Protein AF-G5E1Q1-F1 (afdb_monomer_lite)

Structure (mmCIF, N/CA/C/O backbone):
data_AF-G5E1Q1-F1
#
_entry.id   AF-G5E1Q1-F1
#
loop_
_atom_site.group_PDB
_atom_site.id
_atom_site.type_symbol
_atom_site.label_atom_id
_atom_site.label_alt_id
_atom_site.label_comp_id
_atom_site.label_asym_id
_atom_site.label_entity_id
_atom_site.label_seq_id
_atom_site.pdbx_PDB_ins_code
_atom_site.Cartn_x
_atom_site.Cartn_y
_atom_site.Cartn_z
_atom_site.occupancy
_atom_site.B_iso_or_equiv
_atom_site.auth_seq_id
_atom_site.auth_comp_id
_atom_site.auth_asym_id
_atom_site.auth_atom_id
_atom_site.pdbx_PDB_model_num
ATOM 1 N N . ASP A 1 1 ? -12.757 11.282 -3.743 1.00 92.38 1 ASP A N 1
ATOM 2 C CA . ASP A 1 1 ? -11.931 10.134 -4.179 1.00 92.38 1 ASP A CA 1
ATOM 3 C C . ASP A 1 1 ? -11.381 9.374 -2.973 1.00 92.38 1 ASP A C 1
ATOM 5 O O . ASP A 1 1 ? -11.672 8.196 -2.863 1.00 92.38 1 ASP A O 1
ATOM 9 N N . ILE A 1 2 ? -10.702 10.034 -2.026 1.00 97.69 2 ILE A N 1
ATOM 10 C CA . ILE A 1 2 ? -10.096 9.391 -0.842 1.00 97.69 2 ILE A CA 1
ATOM 11 C C . ILE A 1 2 ? -11.102 8.548 -0.047 1.00 97.69 2 ILE A C 1
ATOM 13 O O . ILE A 1 2 ? -10.833 7.383 0.215 1.00 97.69 2 ILE A O 1
ATOM 17 N N . LEU A 1 3 ? -12.278 9.097 0.281 1.00 97.88 3 LEU A N 1
ATOM 18 C CA . LEU A 1 3 ? -13.305 8.367 1.041 1.00 97.88 3 LEU A CA 1
ATOM 19 C C . LEU A 1 3 ? -13.765 7.077 0.346 1.00 97.88 3 LEU A C 1
ATOM 21 O O . LEU A 1 3 ? -14.070 6.097 1.014 1.00 97.88 3 LEU A O 1
ATOM 25 N N . GLU A 1 4 ? -13.799 7.05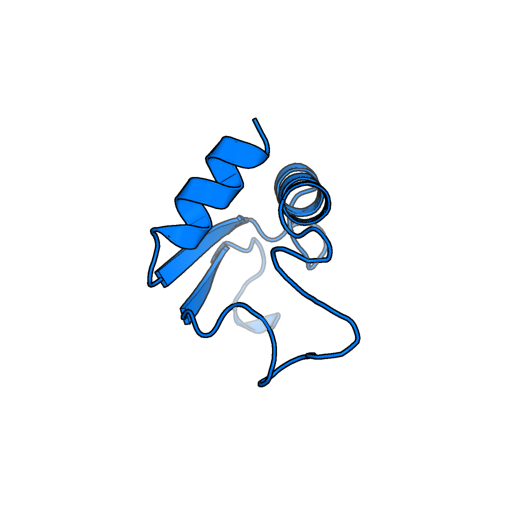2 -0.986 1.00 98.44 4 GLU A N 1
ATOM 26 C CA . GLU A 1 4 ? -14.177 5.846 -1.728 1.00 98.44 4 GLU A CA 1
ATOM 27 C C . GLU A 1 4 ? -13.074 4.783 -1.658 1.00 98.44 4 GLU A C 1
ATOM 29 O O . G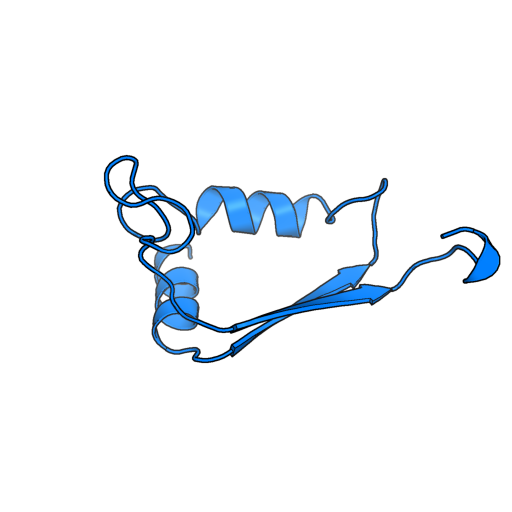LU A 1 4 ? -13.362 3.599 -1.506 1.00 98.44 4 GLU A O 1
ATOM 34 N N . GLU A 1 5 ? -11.806 5.193 -1.689 1.00 98.50 5 GLU A N 1
ATOM 35 C CA . GLU A 1 5 ? -10.671 4.287 -1.486 1.00 98.50 5 GLU A CA 1
ATOM 36 C C . GLU A 1 5 ? -10.612 3.753 -0.047 1.00 98.50 5 GLU A C 1
ATOM 38 O O . GLU A 1 5 ? -10.337 2.573 0.166 1.00 98.50 5 GLU A O 1
ATOM 43 N N . GLN A 1 6 ? -10.951 4.586 0.941 1.00 98.31 6 GLN A N 1
ATOM 44 C CA . GLN A 1 6 ? -11.076 4.167 2.338 1.00 98.31 6 GLN A CA 1
ATOM 45 C C . GLN A 1 6 ? -12.189 3.128 2.519 1.00 98.31 6 GLN A C 1
ATOM 47 O O . GLN A 1 6 ? -11.942 2.080 3.110 1.00 98.31 6 GLN A O 1
ATOM 52 N N . LYS A 1 7 ? -13.365 3.329 1.910 1.00 98.25 7 LYS A N 1
ATOM 53 C CA . LYS A 1 7 ? -14.451 2.331 1.923 1.00 98.25 7 LYS A CA 1
ATOM 54 C C . LYS A 1 7 ? -14.030 0.991 1.317 1.00 98.25 7 LYS A C 1
ATOM 56 O O . LYS A 1 7 ? -14.392 -0.063 1.838 1.00 98.25 7 LYS A O 1
ATOM 61 N N . LYS A 1 8 ? -13.245 1.003 0.231 1.00 98.12 8 LYS A N 1
ATOM 62 C CA . LYS A 1 8 ? -12.696 -0.234 -0.356 1.00 98.12 8 LYS A CA 1
ATOM 63 C C . LYS A 1 8 ? -11.792 -0.970 0.637 1.00 98.12 8 LYS A C 1
ATOM 65 O O . LYS A 1 8 ? -11.880 -2.189 0.740 1.00 98.12 8 LYS A O 1
ATOM 70 N N . LEU A 1 9 ? -10.956 -0.242 1.381 1.00 97.38 9 LEU A N 1
ATOM 71 C CA . LEU A 1 9 ? -10.083 -0.817 2.412 1.00 97.38 9 LEU A CA 1
ATOM 72 C C . LEU A 1 9 ? -10.861 -1.358 3.615 1.00 97.38 9 LEU A C 1
ATOM 74 O O . LEU A 1 9 ? -10.511 -2.412 4.145 1.00 97.38 9 LEU A O 1
ATOM 78 N N . GLU A 1 10 ? -11.922 -0.672 4.038 1.00 96.62 10 GLU A N 1
ATOM 79 C CA . GLU A 1 10 ? -12.803 -1.146 5.109 1.00 96.62 10 GLU A CA 1
ATOM 80 C C . GLU A 1 10 ? -13.461 -2.474 4.730 1.00 96.62 10 GLU A C 1
ATOM 82 O O . GLU A 1 10 ? -13.442 -3.417 5.526 1.00 96.62 10 GLU A O 1
ATOM 87 N N . ALA A 1 11 ? -13.962 -2.573 3.497 1.00 97.19 11 ALA A N 1
ATOM 88 C CA . ALA A 1 11 ? -14.647 -3.756 2.988 1.00 97.19 11 ALA A CA 1
ATOM 89 C C 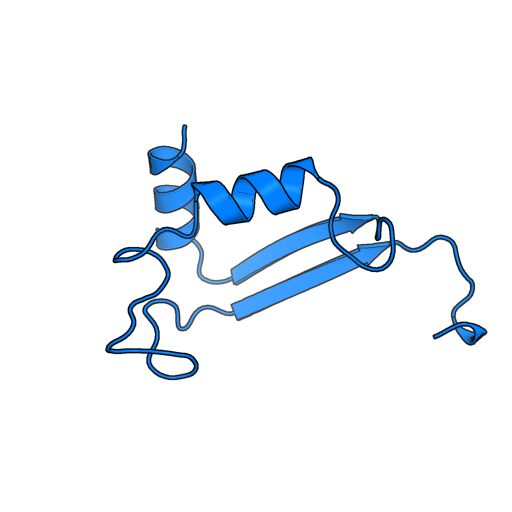. ALA A 1 11 ? -13.716 -4.947 2.689 1.00 97.19 11 ALA A C 1
ATOM 91 O O . ALA A 1 11 ? -14.169 -6.088 2.705 1.00 97.19 11 ALA A O 1
ATOM 92 N N . ALA A 1 12 ? -12.433 -4.716 2.396 1.00 97.50 12 ALA A N 1
ATOM 93 C CA . ALA A 1 12 ? -11.513 -5.775 1.977 1.00 97.50 12 ALA A CA 1
ATOM 94 C C . ALA A 1 12 ? -10.891 -6.529 3.162 1.00 97.50 12 ALA A C 1
ATOM 96 O O . ALA A 1 12 ? -10.285 -5.912 4.030 1.00 97.50 12 ALA A O 1
ATOM 97 N N . ASP A 1 13 ? -10.935 -7.861 3.184 1.00 96.25 13 ASP A N 1
ATOM 98 C CA . ASP A 1 13 ? -10.203 -8.668 4.184 1.00 96.25 13 ASP A CA 1
ATOM 99 C C . ASP A 1 13 ? -8.724 -8.895 3.817 1.00 96.25 13 ASP A C 1
ATOM 101 O O . ASP A 1 13 ? -7.864 -9.092 4.684 1.00 96.25 13 ASP A O 1
ATOM 105 N N . LEU A 1 14 ? -8.431 -8.844 2.514 1.00 97.69 14 LEU A N 1
ATOM 106 C CA . LEU A 1 14 ? -7.108 -8.982 1.914 1.00 97.69 14 LEU A CA 1
ATOM 107 C C . LEU A 1 14 ? -6.884 -7.847 0.915 1.00 97.69 14 LEU A C 1
ATOM 109 O O . LEU A 1 14 ? -7.709 -7.625 0.030 1.00 97.69 14 LEU A O 1
ATOM 113 N N . VAL A 1 15 ? -5.736 -7.180 1.018 1.00 97.81 15 VAL A N 1
ATOM 114 C CA . VAL A 1 15 ? -5.312 -6.142 0.071 1.00 97.81 15 VAL A CA 1
ATOM 115 C C . VAL A 1 15 ? -4.081 -6.623 -0.694 1.00 97.81 15 VAL A C 1
ATOM 117 O O . VAL A 1 15 ? -3.078 -7.002 -0.090 1.00 97.81 15 VAL A O 1
ATOM 120 N N . ILE A 1 16 ? -4.149 -6.604 -2.026 1.00 98.12 16 ILE A N 1
ATOM 121 C CA . ILE A 1 16 ? -3.030 -6.962 -2.906 1.00 98.12 16 ILE A CA 1
ATOM 122 C C . ILE A 1 16 ? -2.569 -5.706 -3.640 1.00 98.12 16 ILE A C 1
ATOM 124 O O . ILE A 1 16 ? -3.336 -5.105 -4.390 1.00 98.12 16 ILE A O 1
ATOM 128 N N . PHE A 1 17 ? -1.302 -5.339 -3.464 1.00 98.00 17 PHE A N 1
ATOM 129 C CA . PHE A 1 17 ? -0.666 -4.287 -4.249 1.00 98.00 17 PHE A CA 1
ATOM 130 C C . PHE A 1 17 ? 0.123 -4.914 -5.394 1.00 98.00 17 PHE A C 1
ATOM 132 O O . PHE A 1 17 ? 1.200 -5.468 -5.177 1.00 98.00 17 PHE A O 1
ATOM 139 N N . GLN A 1 18 ? -0.418 -4.819 -6.608 1.00 98.00 18 GLN A N 1
ATOM 140 C CA . GLN A 1 18 ? 0.291 -5.176 -7.834 1.00 98.00 18 GLN A CA 1
ATOM 141 C C . GLN A 1 18 ? 1.062 -3.960 -8.341 1.00 98.00 18 GLN A C 1
ATOM 143 O O . GLN A 1 18 ? 0.457 -2.934 -8.655 1.00 98.00 18 GLN A O 1
ATOM 148 N N . SER A 1 19 ? 2.385 -4.065 -8.449 1.00 96.88 19 SER A N 1
ATOM 149 C CA . SER A 1 19 ? 3.199 -2.939 -8.909 1.00 96.88 19 SER A CA 1
ATOM 150 C C . SER A 1 19 ? 4.534 -3.370 -9.509 1.00 96.88 19 SER A C 1
ATOM 152 O O . SER A 1 19 ? 5.164 -4.286 -8.988 1.00 96.88 19 SER A O 1
ATOM 154 N N . PRO A 1 20 ? 5.051 -2.676 -10.536 1.00 97.50 20 PRO A N 1
ATOM 155 C CA . PRO A 1 20 ? 6.473 -2.755 -10.824 1.00 97.50 20 PRO A CA 1
ATOM 156 C C . PRO A 1 20 ? 7.283 -2.097 -9.698 1.00 97.50 20 PRO A C 1
ATOM 158 O O . PRO A 1 20 ? 6.840 -1.109 -9.106 1.00 97.50 20 PRO A O 1
ATOM 161 N N . MET A 1 21 ? 8.472 -2.630 -9.412 1.00 96.94 21 MET A N 1
ATOM 162 C CA . MET A 1 21 ? 9.429 -1.995 -8.504 1.00 96.94 21 MET A CA 1
ATOM 163 C C . MET A 1 21 ? 10.125 -0.840 -9.217 1.00 96.94 21 MET A C 1
ATOM 165 O O . MET A 1 21 ? 10.825 -1.047 -10.209 1.00 96.94 21 MET A O 1
ATOM 169 N N . TYR A 1 22 ? 9.954 0.375 -8.702 1.00 96.88 22 TYR A N 1
ATOM 170 C CA . TYR A 1 22 ? 10.590 1.585 -9.221 1.00 96.88 22 TYR A CA 1
ATOM 171 C C . TYR A 1 22 ? 11.551 2.115 -8.163 1.00 96.88 22 TYR A C 1
ATOM 173 O O . TYR A 1 22 ? 11.129 2.387 -7.044 1.00 96.88 22 TYR A O 1
ATOM 181 N N . TRP A 1 23 ? 12.834 2.254 -8.509 1.00 95.50 23 TRP A N 1
ATOM 182 C CA . TRP A 1 23 ? 13.867 2.771 -7.598 1.00 95.50 23 TRP A CA 1
ATOM 183 C C . TRP A 1 23 ? 13.853 2.106 -6.213 1.00 95.50 23 TRP A C 1
ATOM 1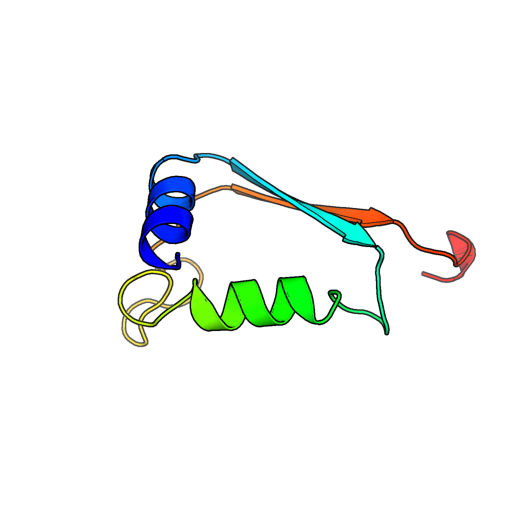85 O O . TRP A 1 23 ? 13.832 2.784 -5.191 1.00 95.50 23 TRP A O 1
ATOM 195 N N . PHE A 1 24 ? 13.839 0.769 -6.186 1.00 94.00 24 PHE A N 1
ATOM 196 C CA . PHE A 1 24 ? 13.783 -0.034 -4.953 1.00 94.00 24 PHE A CA 1
ATOM 197 C C . PHE A 1 24 ? 12.545 0.225 -4.075 1.00 94.00 24 PHE A C 1
ATOM 199 O O . PHE A 1 24 ? 12.535 -0.090 -2.889 1.00 94.00 24 PHE A O 1
ATOM 206 N N . GLY A 1 25 ? 11.480 0.779 -4.655 1.00 94.00 25 GLY A N 1
ATOM 207 C CA . GLY A 1 25 ? 10.238 1.071 -3.959 1.00 94.00 25 GLY A CA 1
ATOM 208 C C . GLY A 1 25 ? 9.020 1.047 -4.876 1.00 94.00 25 GLY A C 1
ATOM 209 O O . GLY A 1 25 ? 8.990 0.382 -5.916 1.00 94.00 25 GLY A O 1
ATOM 210 N N . LEU A 1 26 ? 7.987 1.772 -4.448 1.00 96.00 26 LEU A N 1
ATOM 211 C CA . LEU A 1 26 ? 6.714 1.874 -5.152 1.00 96.00 26 LEU A CA 1
ATOM 212 C C . LEU A 1 26 ? 6.754 3.018 -6.182 1.00 96.00 26 LEU A C 1
ATOM 214 O O . LEU A 1 26 ? 7.362 4.059 -5.919 1.00 96.00 26 LEU A O 1
ATOM 218 N N . PRO A 1 27 ? 6.053 2.894 -7.321 1.00 97.94 27 PRO A N 1
ATOM 219 C CA . PRO A 1 27 ? 5.832 3.999 -8.241 1.00 97.94 27 PRO A CA 1
ATOM 220 C C . PRO A 1 27 ? 5.187 5.196 -7.535 1.00 97.94 27 PRO A C 1
ATOM 222 O O . PRO A 1 27 ? 4.359 5.032 -6.634 1.00 97.94 27 PRO A O 1
ATOM 225 N N . ALA A 1 28 ? 5.512 6.408 -7.992 1.00 98.12 28 ALA A N 1
ATOM 226 C CA . ALA A 1 28 ? 5.086 7.654 -7.348 1.00 98.12 28 ALA A CA 1
ATOM 227 C C . ALA A 1 28 ? 3.562 7.757 -7.160 1.00 98.12 28 ALA A C 1
ATOM 229 O O . ALA A 1 28 ? 3.101 8.239 -6.130 1.00 98.12 28 ALA A O 1
ATOM 230 N N . ILE A 1 29 ? 2.778 7.254 -8.119 1.00 98.00 29 ILE A N 1
ATOM 231 C CA . ILE A 1 29 ? 1.313 7.236 -8.028 1.00 98.00 29 ILE A CA 1
ATOM 232 C C . ILE A 1 29 ? 0.811 6.375 -6.864 1.00 98.00 29 ILE A C 1
ATOM 234 O O . ILE A 1 29 ? -0.086 6.795 -6.138 1.00 98.00 29 ILE A O 1
ATOM 238 N N . LEU A 1 30 ? 1.412 5.202 -6.646 1.00 98.12 30 LEU A N 1
ATOM 239 C CA . LEU A 1 30 ? 1.020 4.309 -5.562 1.00 98.12 30 LEU A CA 1
ATOM 240 C C . LEU A 1 30 ? 1.471 4.872 -4.214 1.00 98.12 30 LEU A C 1
ATOM 242 O O . LEU A 1 30 ? 0.698 4.866 -3.260 1.00 98.12 30 LEU A O 1
ATOM 246 N N . LYS A 1 31 ? 2.678 5.447 -4.146 1.00 98.00 31 LYS A N 1
ATOM 247 C CA . LYS A 1 31 ? 3.125 6.162 -2.945 1.00 98.00 31 LYS A CA 1
ATOM 248 C C . LYS A 1 31 ? 2.193 7.330 -2.602 1.00 98.00 31 LYS A C 1
ATOM 250 O O . LYS A 1 31 ? 1.776 7.450 -1.456 1.00 98.00 31 LYS A O 1
ATOM 255 N N . GLY A 1 32 ? 1.810 8.136 -3.592 1.00 98.25 32 GLY A N 1
ATOM 256 C CA . GLY A 1 32 ? 0.872 9.245 -3.406 1.00 98.25 32 GLY A CA 1
ATOM 257 C C . GLY A 1 32 ? -0.534 8.790 -3.004 1.00 98.25 32 GLY A C 1
ATOM 258 O O . GLY A 1 32 ? -1.193 9.464 -2.216 1.00 98.25 32 GLY A O 1
ATOM 259 N N . TRP A 1 33 ? -0.993 7.636 -3.498 1.00 98.44 33 TRP A N 1
ATOM 260 C CA . TRP A 1 33 ? -2.241 7.026 -3.037 1.00 98.44 33 TRP A CA 1
ATOM 261 C C . TRP A 1 33 ? -2.146 6.629 -1.559 1.00 98.44 33 TRP A C 1
ATOM 263 O O . TRP A 1 33 ? -3.023 7.007 -0.787 1.00 98.44 33 TRP A O 1
ATOM 273 N N . ILE A 1 34 ? -1.059 5.966 -1.139 1.00 97.75 34 ILE A N 1
ATOM 274 C CA . ILE A 1 34 ? -0.842 5.595 0.271 1.00 97.75 34 ILE A CA 1
ATOM 275 C C . ILE A 1 34 ? -0.862 6.849 1.153 1.00 97.75 34 ILE A C 1
ATOM 277 O O . ILE A 1 34 ? -1.608 6.889 2.126 1.00 97.75 34 ILE A O 1
ATOM 281 N N . ASP A 1 35 ? -0.132 7.899 0.772 1.00 98.06 35 ASP A N 1
ATOM 282 C CA . ASP A 1 35 ? -0.029 9.138 1.558 1.00 98.06 35 ASP A CA 1
ATOM 283 C C . ASP A 1 35 ? -1.367 9.863 1.739 1.00 98.06 35 ASP A C 1
ATOM 285 O O . ASP A 1 35 ? -1.599 10.502 2.764 1.00 98.06 35 ASP A O 1
ATOM 289 N N . ARG A 1 36 ? -2.258 9.774 0.746 1.00 98.38 36 ARG A N 1
ATOM 290 C CA . ARG A 1 36 ? -3.575 10.426 0.785 1.00 98.38 36 ARG A CA 1
ATOM 291 C C . ARG A 1 36 ? -4.650 9.572 1.449 1.00 98.38 36 ARG A C 1
ATOM 293 O O . ARG A 1 36 ? -5.595 10.135 1.993 1.00 98.38 36 ARG A O 1
ATOM 300 N N . VAL A 1 37 ? -4.554 8.245 1.361 1.00 98.25 37 VAL A N 1
ATOM 301 C CA . VAL A 1 37 ? -5.600 7.320 1.828 1.00 98.25 37 VAL A CA 1
ATOM 302 C C . VAL A 1 37 ? -5.331 6.831 3.249 1.00 98.25 37 VAL A 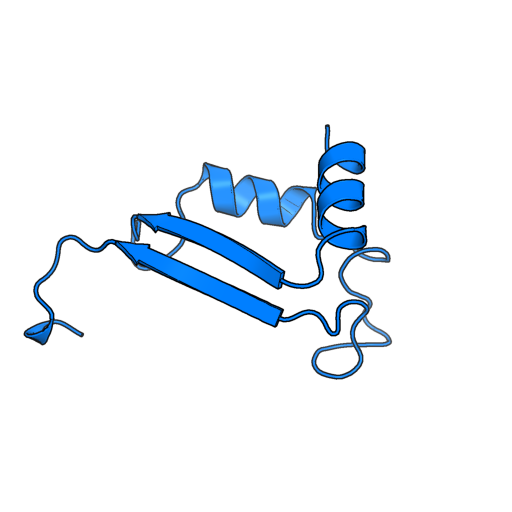C 1
ATOM 304 O O . VAL A 1 37 ? -6.273 6.708 4.035 1.00 98.25 37 VAL A O 1
ATOM 307 N N . PHE A 1 38 ? -4.068 6.593 3.617 1.00 97.25 38 PHE A N 1
ATOM 308 C CA . PHE A 1 38 ? -3.692 6.081 4.937 1.00 97.25 38 PHE A CA 1
ATOM 309 C C . PHE A 1 38 ? -3.520 7.232 5.932 1.00 97.25 38 PHE A C 1
ATOM 311 O O . PHE A 1 38 ? -2.433 7.500 6.434 1.00 97.25 38 PHE A O 1
ATOM 318 N N . THR A 1 39 ? -4.614 7.933 6.214 1.00 97.12 39 THR A N 1
ATOM 319 C CA . THR A 1 39 ? -4.619 9.088 7.116 1.00 97.12 39 THR A CA 1
ATOM 320 C C . THR A 1 39 ? -4.670 8.670 8.586 1.00 97.12 39 THR A C 1
ATOM 322 O O . THR A 1 39 ? -5.215 7.614 8.931 1.00 97.12 39 THR A O 1
ATOM 325 N N . GLN A 1 40 ? -4.161 9.533 9.472 1.00 96.06 40 GLN A N 1
ATOM 326 C CA . GLN A 1 40 ? -4.308 9.369 10.921 1.00 96.06 40 GLN A CA 1
ATOM 327 C C . GLN A 1 40 ? -5.795 9.275 11.310 1.00 96.06 40 GLN A C 1
ATOM 329 O O . GLN A 1 40 ? -6.645 9.939 10.720 1.00 96.06 40 GLN A O 1
ATOM 334 N N . GLY A 1 41 ? -6.114 8.428 12.288 1.00 93.88 41 GLY A N 1
ATOM 335 C CA . GLY A 1 41 ? -7.479 8.149 12.743 1.00 93.88 41 GLY A CA 1
ATOM 336 C C . GLY A 1 41 ? -8.207 7.102 11.896 1.00 93.88 41 GLY A C 1
ATOM 337 O O . GLY A 1 41 ? -9.049 6.386 12.426 1.00 93.88 41 GLY A O 1
ATOM 338 N N . PHE A 1 42 ? -7.837 6.952 10.620 1.00 95.81 42 PHE A N 1
ATOM 339 C CA . PHE A 1 42 ? -8.356 5.901 9.744 1.00 95.81 42 PHE A CA 1
ATOM 340 C C . PHE A 1 42 ? -7.427 4.684 9.717 1.00 95.81 42 PHE A C 1
ATOM 342 O O . PHE A 1 42 ? -7.793 3.616 10.200 1.00 95.81 42 PHE A O 1
ATOM 349 N N . ALA A 1 43 ? -6.209 4.851 9.195 1.00 95.62 43 ALA A N 1
ATOM 350 C CA . ALA A 1 43 ? -5.276 3.743 8.998 1.00 95.62 43 ALA A CA 1
ATOM 351 C C . ALA A 1 43 ? -4.329 3.525 10.186 1.00 95.62 43 ALA A C 1
ATOM 353 O O . ALA A 1 43 ? -3.945 2.389 10.462 1.00 95.62 43 ALA A O 1
ATOM 354 N N . TYR A 1 44 ? -3.952 4.598 10.887 1.00 95.31 44 TYR A N 1
ATOM 355 C CA . TYR A 1 44 ? -3.041 4.544 12.031 1.00 95.31 44 TYR A CA 1
ATOM 356 C C . TYR A 1 44 ? -3.385 5.600 13.089 1.00 95.31 44 TYR A C 1
ATOM 358 O O . TYR A 1 44 ? -4.021 6.614 12.793 1.00 95.31 44 TYR A O 1
ATOM 366 N N . SER A 1 45 ? -2.924 5.388 14.320 1.00 95.94 45 SER A N 1
ATOM 367 C CA . SER A 1 45 ? -2.927 6.385 15.393 1.00 95.94 45 SER A CA 1
ATOM 368 C C . SER A 1 45 ? -1.653 6.251 16.227 1.00 95.94 45 SER A C 1
ATOM 370 O O . SER A 1 45 ? -1.041 5.184 16.250 1.00 95.94 45 SER A O 1
ATOM 372 N N . PHE A 1 46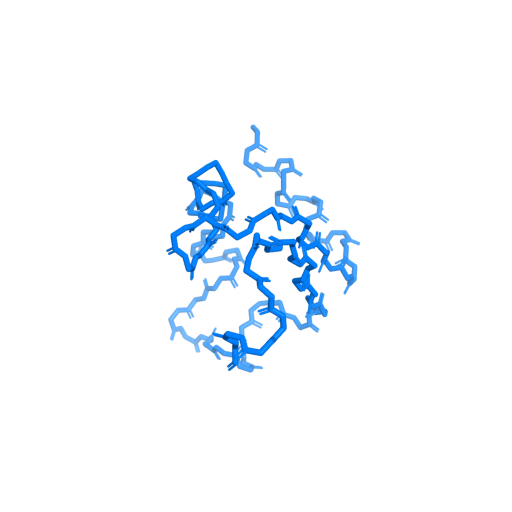 ? -1.230 7.316 16.908 1.00 94.62 46 PHE A N 1
ATOM 373 C CA . PHE A 1 46 ? -0.012 7.262 17.727 1.00 94.62 46 PHE A CA 1
ATOM 374 C C . PHE A 1 46 ? -0.222 6.471 19.024 1.00 94.62 46 PHE A C 1
ATOM 376 O O . PHE A 1 46 ? 0.729 5.944 19.592 1.00 94.62 46 PHE A O 1
ATOM 383 N N . GLU A 1 47 ? -1.473 6.341 19.455 1.00 94.50 47 GLU A N 1
ATOM 384 C CA . GLU A 1 47 ? -1.897 5.565 20.614 1.00 94.50 47 GLU A CA 1
ATOM 385 C C . GLU A 1 47 ? -1.920 4.056 20.318 1.00 94.50 47 GLU A C 1
ATOM 387 O O . GLU A 1 47 ? -1.801 3.246 21.235 1.00 94.50 47 GLU A O 1
ATOM 392 N N . SER A 1 48 ? -2.064 3.665 19.044 1.00 92.94 48 SER A N 1
ATOM 393 C CA . SER A 1 48 ? -2.159 2.265 18.623 1.00 92.94 48 SER A CA 1
ATOM 394 C C . SER A 1 48 ? -1.353 2.007 17.345 1.00 92.94 48 SER A C 1
ATOM 396 O O . SER A 1 48 ? -1.829 2.101 16.215 1.00 92.94 48 SER A O 1
ATOM 398 N N . MET A 1 49 ? -0.076 1.683 17.538 1.00 94.62 49 MET A N 1
ATOM 399 C CA . MET A 1 49 ? 0.876 1.435 16.453 1.00 94.62 49 MET A CA 1
ATOM 400 C C . MET A 1 49 ? 1.083 -0.066 16.210 1.00 94.62 49 MET A C 1
ATOM 402 O O . MET A 1 49 ? 0.841 -0.893 17.093 1.00 94.62 49 MET A O 1
ATOM 406 N N . TYR A 1 50 ? 1.575 -0.407 15.015 1.00 93.69 50 TYR A N 1
ATOM 407 C CA . TYR A 1 50 ? 1.954 -1.771 14.616 1.00 93.69 50 TYR A CA 1
ATOM 408 C C . TYR A 1 50 ? 0.833 -2.796 14.872 1.00 93.69 50 TYR A C 1
ATOM 410 O O . TYR A 1 50 ? -0.290 -2.616 14.397 1.00 93.69 50 TYR A O 1
ATOM 418 N N . ASP A 1 51 ? 1.107 -3.834 15.666 1.00 94.81 51 ASP A N 1
ATOM 419 C CA . ASP A 1 51 ? 0.177 -4.911 16.014 1.00 94.81 51 ASP A CA 1
ATOM 420 C C . ASP A 1 51 ? -1.063 -4.437 16.771 1.00 94.81 51 ASP A C 1
ATOM 422 O O . ASP A 1 51 ? -2.014 -5.202 16.896 1.00 94.81 51 ASP A O 1
ATOM 426 N N . ASN A 1 52 ? -1.113 -3.180 17.225 1.00 94.06 52 ASN A N 1
ATOM 427 C CA . ASN A 1 52 ? -2.289 -2.561 17.843 1.00 94.06 52 ASN A CA 1
ATOM 428 C C . ASN A 1 52 ? -3.072 -1.641 16.894 1.00 94.06 52 ASN A C 1
ATOM 430 O O . ASN A 1 52 ? -4.176 -1.246 17.240 1.00 94.06 52 ASN A O 1
ATOM 434 N N . GLY A 1 53 ? -2.578 -1.381 15.680 1.00 93.56 53 GLY A N 1
ATOM 435 C CA . GLY A 1 53 ? -3.208 -0.454 14.734 1.00 93.56 53 GLY A CA 1
ATOM 436 C C . GLY A 1 53 ? -4.579 -0.881 14.199 1.00 93.56 53 GLY A C 1
ATOM 437 O O . GLY A 1 53 ? -5.015 -2.024 14.363 1.00 93.56 53 GLY A O 1
ATOM 438 N N . ASN A 1 54 ? -5.245 0.044 13.511 1.00 91.12 54 ASN A N 1
ATOM 439 C CA . ASN A 1 54 ? -6.648 -0.084 13.098 1.00 91.12 54 ASN A CA 1
ATOM 440 C C . ASN A 1 54 ? -6.918 -1.236 12.115 1.00 91.12 54 ASN A C 1
ATOM 442 O O . ASN A 1 54 ? -8.025 -1.771 12.076 1.00 91.12 54 ASN A O 1
ATOM 446 N N . PHE A 1 55 ? -5.918 -1.654 11.335 1.00 93.44 55 PHE A N 1
ATOM 447 C CA . PHE A 1 55 ? -6.061 -2.757 10.388 1.00 93.44 55 PHE A CA 1
ATOM 448 C C . PHE A 1 55 ? -5.370 -4.030 10.878 1.00 93.44 55 PHE A C 1
ATOM 450 O O . PHE A 1 55 ? -4.152 -4.083 11.011 1.00 93.44 55 PHE A O 1
ATOM 457 N N . LYS A 1 56 ? -6.164 -5.093 11.070 1.00 92.00 56 LYS A N 1
ATOM 458 C CA . LYS A 1 56 ? -5.702 -6.484 11.290 1.00 92.00 56 LYS A CA 1
ATOM 459 C C . LYS A 1 56 ? -5.788 -7.349 10.030 1.00 92.00 56 LYS A C 1
ATOM 461 O O . LYS A 1 56 ? -5.802 -8.575 10.094 1.00 92.00 56 LYS A O 1
ATOM 466 N N . LYS A 1 57 ? -5.921 -6.687 8.885 1.00 92.94 57 LYS A N 1
ATOM 467 C CA . LYS A 1 57 ? -6.145 -7.294 7.573 1.00 92.94 57 LYS A CA 1
ATOM 468 C C . LYS A 1 57 ? -4.832 -7.842 7.019 1.00 92.94 57 LYS A C 1
ATOM 470 O O . LYS A 1 57 ? -3.749 -7.406 7.409 1.00 92.94 57 LYS A O 1
ATOM 475 N N . LYS A 1 58 ? -4.924 -8.793 6.090 1.00 96.25 58 LYS A N 1
ATOM 476 C CA . LYS A 1 58 ? -3.743 -9.326 5.400 1.00 96.25 58 LYS A CA 1
ATOM 477 C C . LYS A 1 58 ? -3.389 -8.432 4.218 1.00 96.25 58 LYS A C 1
ATOM 479 O O . LYS A 1 58 ? -4.273 -7.923 3.530 1.00 96.25 58 LYS A O 1
ATOM 484 N N . VAL A 1 59 ? -2.095 -8.278 3.963 1.00 97.00 59 VAL A N 1
ATOM 485 C CA . VAL A 1 59 ? -1.580 -7.499 2.835 1.00 97.00 59 VAL A CA 1
ATOM 486 C C . VAL A 1 59 ? -0.537 -8.321 2.093 1.00 97.00 59 VAL A C 1
ATOM 488 O O . VAL A 1 59 ? 0.290 -8.982 2.717 1.00 97.00 59 VAL A O 1
ATOM 491 N N . VAL A 1 60 ? -0.577 -8.275 0.763 1.00 98.25 60 VAL A N 1
ATOM 492 C CA . VAL A 1 60 ? 0.413 -8.907 -0.116 1.00 98.25 60 VAL A CA 1
ATOM 493 C C . VAL A 1 60 ? 0.957 -7.867 -1.087 1.00 98.25 60 VAL A C 1
ATOM 495 O O . VAL A 1 60 ? 0.197 -7.127 -1.713 1.00 98.25 60 VAL A O 1
ATOM 498 N N . LEU A 1 61 ? 2.279 -7.835 -1.238 1.00 97.19 61 LEU A N 1
ATOM 499 C CA . LEU A 1 61 ? 2.952 -7.084 -2.292 1.00 97.19 61 LEU A CA 1
ATOM 500 C C . LEU A 1 61 ? 3.279 -8.052 -3.431 1.00 97.19 61 LEU A C 1
ATOM 502 O O . LEU A 1 61 ? 4.075 -8.970 -3.251 1.00 97.19 61 LEU A O 1
ATOM 506 N N . SER A 1 62 ? 2.655 -7.857 -4.590 1.00 97.81 62 SER A N 1
ATOM 507 C CA . SER A 1 62 ? 2.994 -8.576 -5.817 1.00 97.81 62 SER A CA 1
ATOM 508 C C . SER A 1 62 ? 3.812 -7.649 -6.707 1.00 97.81 62 SER A C 1
ATOM 510 O O . SER A 1 62 ? 3.281 -6.730 -7.337 1.00 97.81 62 SER A O 1
ATOM 512 N N . LEU A 1 63 ? 5.131 -7.843 -6.685 1.00 96.75 63 LEU A N 1
ATOM 513 C CA . LEU A 1 63 ? 6.076 -6.961 -7.356 1.00 96.75 63 LEU A CA 1
ATOM 514 C C . LEU A 1 63 ? 6.663 -7.620 -8.599 1.00 96.75 63 LEU A C 1
ATOM 516 O O . LEU A 1 63 ? 7.083 -8.773 -8.560 1.00 96.75 63 LEU A O 1
ATOM 520 N N . THR A 1 64 ? 6.743 -6.862 -9.690 1.00 97.25 64 THR A N 1
ATOM 521 C CA . THR A 1 64 ? 7.546 -7.243 -10.858 1.00 97.25 64 THR A CA 1
ATOM 522 C C . THR A 1 64 ? 8.827 -6.432 -10.877 1.00 97.25 64 THR A C 1
ATOM 524 O O . THR A 1 64 ? 8.805 -5.218 -10.648 1.00 97.25 64 THR A O 1
ATOM 527 N N . THR A 1 65 ? 9.944 -7.074 -11.193 1.00 96.81 65 THR A N 1
ATOM 528 C CA . THR A 1 65 ? 11.247 -6.417 -11.240 1.00 96.81 65 THR A CA 1
ATOM 529 C C . THR A 1 65 ? 11.943 -6.670 -12.573 1.00 96.81 65 THR A C 1
ATOM 531 O O . THR A 1 65 ? 11.615 -7.616 -13.286 1.00 96.81 65 THR A O 1
ATOM 534 N N . GLY A 1 66 ? 12.865 -5.776 -12.945 1.00 95.94 66 GLY A N 1
ATOM 535 C CA . GLY A 1 66 ? 13.653 -5.924 -14.173 1.00 95.94 66 GLY A CA 1
ATOM 536 C C . GLY A 1 66 ? 14.941 -6.733 -13.993 1.00 95.94 66 GLY A C 1
ATOM 537 O O . GLY A 1 66 ? 15.452 -7.280 -14.965 1.00 95.94 66 GLY A O 1
ATOM 538 N N . GLY A 1 67 ? 15.482 -6.788 -12.771 1.00 93.75 67 GLY A N 1
ATOM 539 C CA . GLY A 1 67 ? 16.707 -7.527 -12.455 1.00 93.75 67 GLY A CA 1
ATOM 540 C C . GLY A 1 67 ? 16.468 -9.030 -12.329 1.00 93.75 67 GLY A C 1
ATOM 541 O O . GLY A 1 67 ? 15.374 -9.458 -11.963 1.00 93.75 67 GLY A O 1
ATOM 542 N N . PHE A 1 68 ? 17.505 -9.822 -12.601 1.00 94.75 68 PHE A N 1
ATOM 543 C CA . PHE A 1 68 ? 17.468 -11.267 -12.379 1.00 94.75 68 PHE A CA 1
ATOM 544 C C . PHE A 1 68 ? 17.342 -11.599 -10.893 1.00 94.75 68 PHE A C 1
ATOM 546 O O . PHE A 1 68 ? 17.768 -10.824 -10.039 1.00 94.75 68 PHE A O 1
ATOM 553 N N . GLU A 1 69 ? 16.825 -12.790 -10.593 1.00 92.50 69 GLU A N 1
ATOM 554 C CA . GLU A 1 69 ? 16.686 -13.285 -9.220 1.00 92.50 69 GLU A CA 1
ATOM 555 C C . GLU A 1 69 ? 18.014 -13.251 -8.448 1.00 92.50 69 GLU A C 1
ATOM 557 O O . GLU A 1 69 ? 18.035 -12.849 -7.295 1.00 92.50 69 GLU A O 1
ATOM 562 N N . SER A 1 70 ? 19.140 -13.550 -9.106 1.00 96.06 70 SER A N 1
ATOM 563 C CA . SER A 1 70 ? 20.476 -13.543 -8.492 1.00 96.06 70 SER A CA 1
ATOM 564 C C . SER A 1 70 ? 20.985 -12.163 -8.050 1.00 96.06 70 SER A C 1
ATOM 566 O O . SER A 1 70 ? 22.111 -12.060 -7.570 1.00 96.06 70 SER A O 1
ATOM 568 N N . MET A 1 71 ? 20.231 -11.092 -8.310 1.00 92.69 71 MET A N 1
ATOM 569 C CA . MET A 1 71 ? 20.574 -9.720 -7.921 1.00 92.69 71 MET A CA 1
ATOM 570 C C . MET A 1 71 ? 19.871 -9.267 -6.633 1.00 92.69 71 MET A C 1
ATOM 572 O O . MET A 1 71 ? 20.082 -8.127 -6.213 1.00 92.69 71 MET A O 1
ATOM 576 N N . TYR A 1 72 ? 19.044 -10.132 -6.043 1.00 73.38 72 TYR A N 1
ATOM 577 C CA . TYR A 1 72 ? 18.377 -9.945 -4.753 1.00 73.38 72 TYR A CA 1
ATOM 578 C C . TYR A 1 72 ? 19.019 -10.834 -3.690 1.00 73.38 72 TYR A C 1
ATOM 580 O O . TYR A 1 72 ? 19.056 -10.383 -2.525 1.00 73.38 72 TYR A O 1
#

pLDDT: mean 95.93, std 3.3, range [73.38, 98.5]

Secondary structure (DSSP, 8-state):
-HHHHHHHHHH-SEEEEEEE-BTTB--HHHHHHHHHHS-BTTTB-SSS-GGGSS---EEEEEEE-SS-GGG-

Radius of gyration: 14.3 Å; chains: 1; bounding box: 35×24×35 Å

Foldseek 3Di:
DLVVVLVVVVPDLEEEAEAEQDPNHGPPVVVVNCVSNCDEPRFAHPVADDVRTPDPGHYYYHYDYDDDPVVD

Sequence (72 aa):
DILEEQKKLEAADLVIFQSPMYWFGLPAILKGWIDRVFTQGFAYSFESMYDNGNFKKKVVLSLTTGGFESMY

InterPro domains:
  IPR003680 Flavodoxin-like fold [PF02525] (1-72)
  IPR029039 Flavoprotein-like superfamily [G3DSA:3.40.50.360] (1-72)
  IPR029039 Flavoprotein-like superfamily [SSF52218] (1-68)
  IPR051545 NAD(P)H dehydrogenase (quinone) [PTHR10204] (1-72)

Organism: NCBI:txid191480